Protein AF-0000000074482396 (afdb_homodimer)

Radius of gyration: 17.96 Å; Cα contacts (8 Å, |Δi|>4): 125; chains: 2; bounding box: 56×49×35 Å

Foldseek 3Di:
DPPPDQDFDPVLVVLVVLCVVVVHDLVRVCVVQVHDSVLNSCVRSVVDCSVVVVVVSCVVSVPDPPPPPPPPPPPPPD/DPPPPQDFDPVLVVLVVLCVVVVHDLVRVCVVQVHDSVLNSCVRSVVDPSVVVVVVSCVVSVPDPPPPPPPPPPPPDD

Secondary structure (DSSP, 8-state):
---------HHHHHHHHHHHHHT--HHHHHHHHT--HHHHHHHHHTS---HHHHHHHHHHTT----------------/---------HHHHHHHHHHHHHT--HHHHHHHHT--HHHHHHHHHTS---HHHHHHHHHHTT----------------

Solvent-accessible surface area (backbone atoms only — not comparable to full-atom values): 9550 Å² total; per-residue (Å²): 128,80,75,71,78,83,55,71,34,76,65,22,36,54,51,46,31,50,31,27,74,68,68,42,53,71,66,55,49,21,64,76,66,76,40,61,66,66,57,53,51,27,46,27,42,59,79,43,72,54,61,73,60,45,53,50,49,32,58,78,64,66,53,77,77,66,82,66,74,76,69,79,75,74,74,74,81,130,127,79,77,71,76,83,56,70,33,76,65,22,36,54,52,46,32,50,31,26,74,67,68,43,53,74,66,55,50,20,65,77,66,76,41,61,64,69,56,54,51,26,45,25,42,60,79,43,72,56,62,71,59,46,51,49,51,32,59,79,64,69,52,77,76,68,82,68,74,75,72,79,77,74,66,83,76,127

Structure (mmCIF, N/CA/C/O backbone):
data_AF-0000000074482396-model_v1
#
loop_
_entity.id
_entity.type
_entity.pdbx_description
1 polymer 'Rha family transcriptional regulator'
#
loop_
_atom_site.group_PDB
_atom_site.id
_atom_site.type_symbol
_atom_site.label_atom_id
_atom_site.label_alt_id
_atom_site.label_comp_id
_atom_site.label_asym_id
_atom_site.label_entity_id
_atom_site.label_seq_id
_atom_site.pdbx_PDB_ins_code
_atom_site.Cartn_x
_atom_site.Cartn_y
_atom_site.Cartn_z
_atom_site.occupancy
_atom_site.B_iso_or_equiv
_atom_site.auth_seq_id
_atom_site.auth_comp_id
_atom_site.auth_asym_id
_atom_site.auth_atom_id
_atom_site.pdbx_PDB_model_num
ATOM 1 N N . MET A 1 1 ? -19 -0.533 16.781 1 41.78 1 MET A N 1
ATOM 2 C CA . MET A 1 1 ? -17.75 0.144 16.438 1 41.78 1 MET A CA 1
ATOM 3 C C . MET A 1 1 ? -17.578 0.252 14.93 1 41.78 1 MET A C 1
ATOM 5 O O . MET A 1 1 ? -17.453 -0.761 14.242 1 41.78 1 MET A O 1
ATOM 9 N N . SER A 1 2 ? -18.359 1.236 14.367 1 53.16 2 SER A N 1
ATOM 10 C CA . SER A 1 2 ? -18.359 1.377 12.914 1 53.16 2 SER A CA 1
ATOM 11 C C . SER A 1 2 ? -16.953 1.55 12.375 1 53.16 2 SER A C 1
ATOM 13 O O . SER A 1 2 ? -16.156 2.338 12.906 1 53.16 2 SER A O 1
ATOM 15 N N . VAL A 1 3 ? -16.406 0.422 12.086 1 56.75 3 VAL A N 1
ATOM 16 C CA . VAL A 1 3 ? -15.039 0.532 11.602 1 56.75 3 VAL A CA 1
ATOM 17 C C . VAL A 1 3 ? -14.938 1.66 10.578 1 56.75 3 VAL A C 1
ATOM 19 O O . VAL A 1 3 ? -15.664 1.665 9.578 1 56.75 3 VAL A O 1
ATOM 22 N N . ARG A 1 4 ? -14.641 2.809 11 1 67.06 4 ARG A N 1
ATOM 23 C CA . ARG A 1 4 ? -14.422 3.951 10.125 1 67.06 4 ARG A CA 1
ATOM 24 C C . ARG A 1 4 ? -13.477 3.592 8.984 1 67.06 4 ARG A C 1
ATOM 26 O O . ARG A 1 4 ? -12.508 2.863 9.18 1 67.06 4 ARG A O 1
ATOM 33 N N . LYS A 1 5 ? -14.016 3.711 7.824 1 77.12 5 LYS A N 1
ATOM 34 C CA . LYS A 1 5 ? -13.211 3.486 6.629 1 77.12 5 LYS A CA 1
ATOM 35 C C . LYS A 1 5 ? -11.992 4.406 6.602 1 77.12 5 LYS A C 1
ATOM 37 O O . LYS A 1 5 ? -12.117 5.613 6.832 1 77.12 5 LYS A O 1
ATOM 42 N N . GLN A 1 6 ? -10.898 3.777 6.656 1 80.31 6 GLN A N 1
ATOM 43 C CA . GLN A 1 6 ? -9.688 4.594 6.582 1 80.31 6 GLN A CA 1
ATOM 44 C C . GLN A 1 6 ? -9.547 5.238 5.207 1 80.31 6 GLN A C 1
ATOM 46 O O . GLN A 1 6 ? -9.383 4.543 4.203 1 80.31 6 GLN A O 1
ATOM 51 N N . ARG A 1 7 ? -9.828 6.48 5.152 1 91.38 7 ARG A N 1
ATOM 52 C CA . ARG A 1 7 ? -9.672 7.254 3.924 1 91.38 7 ARG A CA 1
ATOM 53 C C . ARG A 1 7 ? -8.195 7.504 3.623 1 91.38 7 ARG A C 1
ATOM 55 O O . ARG A 1 7 ? -7.379 7.613 4.539 1 91.38 7 ARG A O 1
ATOM 62 N N . VAL A 1 8 ? -7.859 7.488 2.414 1 97.25 8 VAL A N 1
ATOM 63 C CA . VAL A 1 8 ? -6.527 7.898 1.982 1 97.25 8 VAL A CA 1
ATOM 64 C C . VAL A 1 8 ? -6.613 9.234 1.245 1 97.25 8 VAL A C 1
ATOM 66 O O . VAL A 1 8 ? -7.402 9.383 0.31 1 97.25 8 VAL A O 1
ATOM 69 N N . THR A 1 9 ? -5.832 10.266 1.702 1 96.81 9 THR A N 1
ATOM 70 C CA . THR A 1 9 ? -5.836 11.594 1.095 1 96.81 9 THR A CA 1
ATOM 71 C C . THR A 1 9 ? -5.039 11.586 -0.207 1 96.81 9 THR A C 1
ATOM 73 O O . THR A 1 9 ? -4.289 10.648 -0.482 1 96.81 9 THR A O 1
ATOM 76 N N . PRO A 1 10 ? -5.242 12.656 -0.992 1 96.56 10 PRO A N 1
ATOM 77 C CA . PRO A 1 10 ? -4.41 12.773 -2.189 1 96.56 10 PRO A CA 1
ATOM 78 C C . PRO A 1 10 ? -2.916 12.695 -1.879 1 96.56 10 PRO A C 1
ATOM 80 O O . PRO A 1 10 ? -2.166 12.031 -2.594 1 96.56 10 PRO A O 1
ATOM 83 N N . LEU A 1 11 ? -2.529 13.305 -0.852 1 96.62 11 LEU A N 1
ATOM 84 C CA . LEU A 1 11 ? -1.139 13.188 -0.426 1 96.62 11 LEU A CA 1
ATOM 85 C C . LEU A 1 11 ? -0.805 11.75 -0.046 1 96.62 11 LEU A C 1
ATOM 87 O O . LEU A 1 11 ? 0.274 11.25 -0.375 1 96.62 11 LEU A O 1
ATOM 91 N N . GLY A 1 12 ? -1.687 11.156 0.682 1 98 12 GLY A N 1
ATOM 92 C CA . GLY A 1 12 ? -1.496 9.766 1.066 1 98 12 GLY A CA 1
ATOM 93 C C . GLY A 1 12 ? -1.208 8.852 -0.111 1 98 12 GLY A C 1
ATOM 94 O O . GLY A 1 12 ? -0.348 7.973 -0.027 1 98 12 GLY A O 1
ATOM 95 N N . TRP A 1 13 ? -1.917 9.039 -1.216 1 98.06 13 TRP A N 1
ATOM 96 C CA . TRP A 1 13 ? -1.714 8.195 -2.387 1 98.06 13 TRP A CA 1
ATOM 97 C C . TRP A 1 13 ? -0.377 8.5 -3.055 1 98.06 13 TRP A C 1
ATOM 99 O O . TRP A 1 13 ? 0.271 7.602 -3.6 1 98.06 13 TRP A O 1
ATOM 109 N N . LYS A 1 14 ? 0.057 9.734 -3.012 1 97.88 14 LYS A N 1
ATOM 110 C CA . LYS A 1 14 ? 1.396 10.055 -3.504 1 97.88 14 LYS A CA 1
ATOM 111 C C . LYS A 1 14 ? 2.463 9.312 -2.705 1 97.88 14 LYS A C 1
ATOM 113 O O . LYS A 1 14 ? 3.424 8.789 -3.275 1 97.88 14 LYS A O 1
ATOM 118 N N . ILE A 1 15 ? 2.23 9.258 -1.421 1 98.44 15 ILE A N 1
ATOM 119 C CA . ILE A 1 15 ? 3.156 8.547 -0.542 1 98.44 15 ILE A CA 1
ATOM 120 C C . ILE A 1 15 ? 3.158 7.062 -0.883 1 98.44 15 ILE A C 1
ATOM 122 O O . ILE A 1 15 ? 4.219 6.461 -1.059 1 98.44 15 ILE A O 1
ATOM 126 N N . LYS A 1 16 ? 1.957 6.488 -1.026 1 98.38 16 LYS A N 1
ATOM 127 C CA . LYS A 1 16 ? 1.846 5.062 -1.329 1 98.38 16 LYS A CA 1
ATOM 128 C C . LYS A 1 16 ? 2.486 4.738 -2.676 1 98.38 16 LYS A C 1
ATOM 130 O O . LYS A 1 16 ? 3.125 3.693 -2.828 1 98.38 16 LYS A O 1
ATOM 135 N N . ARG A 1 17 ? 2.4 5.594 -3.596 1 97.75 17 ARG A N 1
ATOM 136 C CA . ARG A 1 17 ? 3.004 5.387 -4.91 1 97.75 17 ARG A CA 1
ATOM 137 C C . ARG A 1 17 ? 4.527 5.391 -4.82 1 97.75 17 ARG A C 1
ATOM 139 O O . ARG A 1 17 ? 5.188 4.508 -5.371 1 97.75 17 ARG A O 1
ATOM 146 N N . ARG A 1 18 ? 5.023 6.324 -4.145 1 98.25 18 ARG A N 1
ATOM 147 C CA . ARG A 1 18 ? 6.473 6.438 -4.016 1 98.25 18 ARG A CA 1
ATOM 148 C C . ARG A 1 18 ? 7.047 5.246 -3.254 1 98.25 18 ARG A C 1
ATOM 150 O O . ARG A 1 18 ? 8.094 4.715 -3.627 1 98.25 18 ARG A O 1
ATOM 157 N N . LEU A 1 19 ? 6.355 4.848 -2.23 1 98.44 19 LEU A N 1
ATOM 158 C CA . LEU A 1 19 ? 6.812 3.686 -1.479 1 98.44 19 LEU A CA 1
ATOM 159 C C . LEU A 1 19 ? 6.848 2.445 -2.365 1 98.44 19 LEU A C 1
ATOM 161 O O . LEU A 1 19 ? 7.785 1.649 -2.291 1 98.44 19 LEU A O 1
ATOM 165 N N . ALA A 1 20 ? 5.793 2.314 -3.176 1 97.88 20 ALA A N 1
ATOM 166 C CA . ALA A 1 20 ? 5.75 1.169 -4.082 1 97.88 20 ALA A CA 1
ATOM 167 C C . ALA A 1 20 ? 6.887 1.23 -5.098 1 97.88 20 ALA A C 1
ATOM 169 O O . ALA A 1 20 ? 7.477 0.204 -5.441 1 97.88 20 ALA A O 1
ATOM 170 N N . GLU A 1 21 ? 7.262 2.387 -5.543 1 97.5 21 GLU A N 1
ATOM 171 C CA . GLU A 1 21 ? 8.367 2.572 -6.48 1 97.5 21 GLU A CA 1
ATOM 172 C C . GLU A 1 21 ? 9.703 2.193 -5.844 1 97.5 21 GLU A C 1
ATOM 174 O O . GLU A 1 21 ? 10.586 1.66 -6.516 1 97.5 21 GLU A O 1
ATOM 179 N N . LEU A 1 22 ? 9.758 2.445 -4.609 1 97.81 22 LEU A N 1
ATOM 180 C CA . LEU A 1 22 ? 10.984 2.156 -3.883 1 97.81 22 LEU A CA 1
ATOM 181 C C . LEU A 1 22 ? 10.969 0.738 -3.324 1 97.81 22 LEU A C 1
ATOM 183 O O . LEU A 1 22 ? 11.953 0.283 -2.742 1 97.81 22 LEU A O 1
ATOM 187 N N . GLU A 1 23 ? 9.844 0.043 -3.451 1 97.56 23 GLU A N 1
ATOM 188 C CA . GLU A 1 23 ? 9.625 -1.312 -2.955 1 97.56 23 GLU A CA 1
ATOM 189 C C . GLU A 1 23 ? 9.836 -1.389 -1.445 1 97.56 23 GLU A C 1
ATOM 191 O O . GLU A 1 23 ? 10.531 -2.279 -0.957 1 97.56 23 GLU A O 1
ATOM 196 N N . LEU A 1 24 ? 9.266 -0.417 -0.756 1 97.69 24 LEU A N 1
ATOM 197 C CA . LEU A 1 24 ? 9.305 -0.349 0.701 1 97.69 24 LEU A CA 1
ATOM 198 C C . LEU A 1 24 ? 7.902 -0.481 1.288 1 97.69 24 LEU A C 1
ATOM 200 O O . LEU A 1 24 ? 6.949 0.1 0.766 1 97.69 24 LEU A O 1
ATOM 204 N N . THR A 1 25 ? 7.754 -1.301 2.338 1 97 25 THR A N 1
ATOM 205 C CA . THR A 1 25 ? 6.539 -1.276 3.145 1 97 25 THR A CA 1
ATOM 206 C C . THR A 1 25 ? 6.539 -0.074 4.086 1 97 25 THR A C 1
ATOM 208 O O . THR A 1 25 ? 7.574 0.556 4.297 1 97 25 THR A O 1
ATOM 211 N N . HIS A 1 26 ? 5.352 0.286 4.613 1 97.94 26 HIS A N 1
ATOM 212 C CA . HIS A 1 26 ? 5.289 1.327 5.633 1 97.94 26 HIS A CA 1
ATOM 213 C C . HIS A 1 26 ? 6.281 1.058 6.758 1 97.94 26 HIS A C 1
ATOM 215 O O . HIS A 1 26 ? 7.02 1.956 7.172 1 97.94 26 HIS A O 1
ATOM 221 N N . LYS A 1 27 ? 6.344 -0.147 7.172 1 97.19 27 LYS A N 1
ATOM 222 C CA . LYS A 1 27 ? 7.207 -0.54 8.281 1 97.19 27 LYS A CA 1
ATOM 223 C C . LYS A 1 27 ? 8.68 -0.311 7.945 1 97.19 27 LYS A C 1
ATOM 225 O O . LYS A 1 27 ? 9.422 0.257 8.742 1 97.19 27 LYS A O 1
ATOM 230 N N . GLU A 1 28 ? 9.086 -0.75 6.812 1 97.12 28 GLU A N 1
ATOM 231 C CA . GLU A 1 28 ? 10.477 -0.604 6.395 1 97.12 28 GLU A CA 1
ATOM 232 C C . GLU A 1 28 ? 10.859 0.866 6.246 1 97.12 28 GLU A C 1
ATOM 234 O O . GLU A 1 28 ? 11.922 1.286 6.707 1 97.12 28 GLU A O 1
ATOM 239 N N . PHE A 1 29 ? 10 1.573 5.609 1 98.44 29 PHE A N 1
ATOM 240 C CA . PHE A 1 29 ? 10.258 2.998 5.434 1 98.44 29 PHE A CA 1
ATOM 241 C C . PHE A 1 29 ? 10.406 3.693 6.781 1 98.44 29 PHE A C 1
ATOM 243 O O . PHE A 1 29 ? 11.352 4.457 6.992 1 98.44 29 PHE A O 1
ATOM 250 N N . CYS A 1 30 ? 9.5 3.445 7.668 1 98.75 30 CYS A N 1
ATOM 251 C CA . CYS A 1 30 ? 9.508 4.059 8.992 1 98.75 30 CYS A CA 1
ATOM 252 C C . CYS A 1 30 ? 10.766 3.684 9.758 1 98.75 30 CYS A C 1
ATOM 254 O O . CYS A 1 30 ? 11.383 4.535 10.406 1 98.75 30 CYS A O 1
ATOM 256 N N . ALA A 1 31 ? 11.172 2.439 9.703 1 98 31 ALA A N 1
ATOM 257 C CA . ALA A 1 31 ? 12.367 1.968 10.39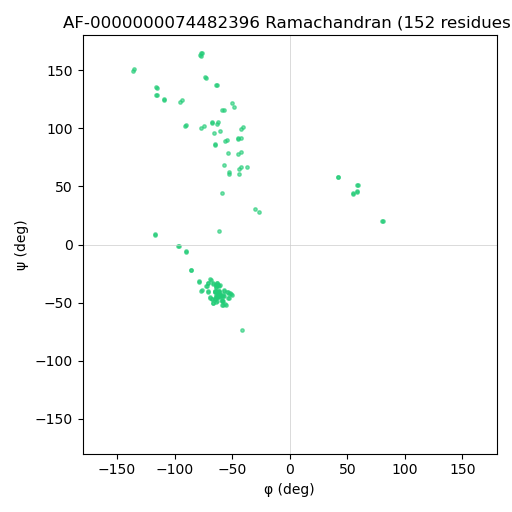1 1 98 31 ALA A CA 1
ATOM 258 C C . ALA A 1 31 ? 13.617 2.652 9.844 1 98 31 ALA A C 1
ATOM 260 O O . ALA A 1 31 ? 14.484 3.08 10.609 1 98 31 ALA A O 1
ATOM 261 N N . GLN A 1 32 ? 13.688 2.811 8.641 1 98.12 32 GLN A N 1
ATOM 262 C CA . GLN A 1 32 ? 14.859 3.379 7.977 1 98.12 32 GLN A CA 1
ATOM 263 C C . GLN A 1 32 ? 15.023 4.855 8.328 1 98.12 32 GLN A C 1
ATOM 265 O O . GLN A 1 32 ? 16.156 5.348 8.43 1 98.12 32 GLN A O 1
ATOM 270 N N . HIS A 1 33 ? 13.891 5.508 8.57 1 98.44 33 HIS A N 1
ATOM 271 C CA . HIS A 1 33 ? 13.961 6.957 8.727 1 98.44 33 HIS A CA 1
ATOM 272 C C . HIS A 1 33 ? 13.539 7.387 10.125 1 98.44 33 HIS A C 1
ATOM 274 O O . HIS A 1 33 ? 13.32 8.578 10.375 1 98.44 33 HIS A O 1
ATOM 280 N N . GLU A 1 34 ? 13.344 6.465 11.031 1 97.94 34 GLU A N 1
ATOM 281 C CA . GLU A 1 34 ? 13.023 6.738 12.43 1 97.94 34 GLU A CA 1
ATOM 282 C C . GLU A 1 34 ? 11.727 7.535 12.555 1 97.94 34 GLU A C 1
ATOM 284 O O . GLU A 1 34 ? 11.68 8.562 13.227 1 97.94 34 GLU A O 1
ATOM 289 N N . ILE A 1 35 ? 10.703 7.004 11.875 1 98.62 35 ILE A N 1
ATOM 290 C CA . ILE A 1 35 ? 9.359 7.562 11.922 1 98.62 35 ILE A CA 1
ATOM 291 C C . ILE A 1 35 ? 8.406 6.559 12.562 1 98.62 35 ILE A C 1
ATOM 293 O O . ILE A 1 35 ? 8.367 5.391 12.172 1 98.62 35 ILE A O 1
ATOM 297 N N . PRO A 1 36 ? 7.668 7.055 13.562 1 98.69 36 PRO A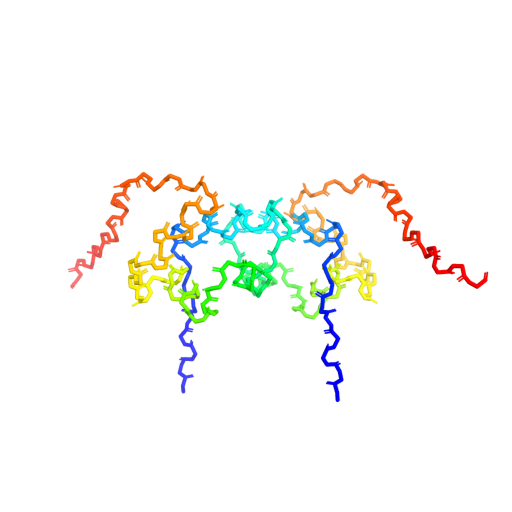 N 1
ATOM 298 C CA . PRO A 1 36 ? 6.656 6.141 14.102 1 98.69 36 PRO A CA 1
ATOM 299 C C . PRO A 1 36 ? 5.586 5.781 13.078 1 98.69 36 PRO A C 1
ATOM 301 O O . PRO A 1 36 ? 5.117 6.648 12.336 1 98.69 36 PRO A O 1
ATOM 304 N N . LEU A 1 37 ? 5.23 4.469 13.062 1 98.38 37 LEU A N 1
ATOM 305 C CA . LEU A 1 37 ? 4.25 3.979 12.102 1 98.38 37 LEU A CA 1
ATOM 306 C C . LEU A 1 37 ? 2.936 4.742 12.227 1 98.38 37 LEU A C 1
ATOM 308 O O . LEU A 1 37 ? 2.273 5.02 11.219 1 98.38 37 LEU A O 1
ATOM 312 N N . SER A 1 38 ? 2.518 5.062 13.414 1 98.19 38 SER A N 1
ATOM 313 C CA . SER A 1 38 ? 1.279 5.797 13.641 1 98.19 38 SER A CA 1
ATOM 314 C C . SER A 1 38 ? 1.321 7.172 12.984 1 98.19 38 SER A C 1
ATOM 316 O O . SER A 1 38 ? 0.313 7.645 12.461 1 98.19 38 SER A O 1
ATOM 318 N N . ARG A 1 39 ? 2.443 7.809 12.961 1 98.38 39 ARG A N 1
ATOM 319 C CA . ARG A 1 39 ? 2.572 9.133 12.359 1 98.38 39 ARG A CA 1
ATOM 320 C C . ARG A 1 39 ? 2.422 9.062 10.844 1 98.38 39 ARG A C 1
ATOM 322 O O . ARG A 1 39 ? 1.742 9.891 10.242 1 98.38 39 ARG A O 1
ATOM 329 N N . LEU A 1 40 ? 3.09 8.094 10.312 1 98.56 40 LEU A N 1
ATOM 330 C CA . LEU A 1 40 ? 2.92 7.906 8.875 1 98.56 40 LEU A CA 1
ATOM 331 C C . LEU A 1 40 ? 1.459 7.641 8.523 1 98.56 40 LEU A C 1
ATOM 333 O O . LEU A 1 40 ? 0.913 8.258 7.609 1 98.56 40 LEU A O 1
ATOM 337 N N . SER A 1 41 ? 0.812 6.762 9.211 1 98 41 SER A N 1
ATOM 338 C CA . SER A 1 41 ? -0.589 6.426 8.984 1 98 41 SER A CA 1
ATOM 339 C C . SER A 1 41 ? -1.48 7.656 9.102 1 98 41 SER A C 1
ATOM 341 O O . SER A 1 41 ? -2.385 7.859 8.289 1 98 41 SER A O 1
ATOM 343 N N . GLU A 1 42 ? -1.216 8.453 10.133 1 97.94 42 GLU A N 1
ATOM 344 C CA . GLU A 1 42 ? -1.99 9.672 10.359 1 97.94 42 GLU A CA 1
ATOM 345 C C . GLU A 1 42 ? -1.805 10.664 9.219 1 97.94 42 GLU A C 1
ATOM 347 O O . GLU A 1 42 ? -2.744 11.367 8.836 1 97.94 42 GLU A O 1
ATOM 352 N N . ILE A 1 43 ? -0.671 10.742 8.68 1 97.75 43 ILE A N 1
ATOM 353 C CA . ILE A 1 43 ? -0.378 11.641 7.562 1 97.75 43 ILE A CA 1
ATOM 354 C C . ILE A 1 43 ? -1.062 11.133 6.297 1 97.75 43 ILE A C 1
ATOM 356 O O . ILE A 1 43 ? -1.649 11.914 5.543 1 97.75 43 ILE A O 1
ATOM 360 N N . ILE A 1 44 ? -1.046 9.844 6.105 1 98 44 ILE A N 1
ATOM 361 C CA . ILE A 1 44 ? -1.664 9.219 4.941 1 98 44 ILE A CA 1
ATOM 362 C C . ILE A 1 44 ? -3.176 9.43 4.984 1 98 44 ILE A C 1
ATOM 364 O O . ILE A 1 44 ? -3.787 9.789 3.975 1 98 44 ILE A O 1
ATOM 368 N N . SER A 1 45 ? -3.719 9.328 6.133 1 97.12 45 SER A N 1
ATOM 369 C CA . SER A 1 45 ? -5.164 9.445 6.285 1 97.12 45 SER A CA 1
ATOM 370 C C . SER A 1 45 ? -5.59 10.906 6.434 1 97.12 45 SER A C 1
ATOM 372 O O . SER A 1 45 ? -6.766 11.234 6.266 1 97.12 45 SER A O 1
ATOM 374 N N . GLY A 1 46 ? -4.703 11.719 6.828 1 96.44 46 GLY A N 1
ATOM 375 C CA . GLY A 1 46 ? -4.992 13.125 7.035 1 96.44 46 GLY A CA 1
ATOM 376 C C . GLY A 1 46 ? -5.676 13.406 8.359 1 96.44 46 GLY A C 1
ATOM 377 O O . GLY A 1 46 ? -6.32 14.445 8.523 1 96.44 46 GLY A O 1
ATOM 378 N N . THR A 1 47 ? -5.547 12.5 9.281 1 96.31 47 THR A N 1
ATOM 379 C CA . THR A 1 47 ? -6.227 12.664 10.562 1 96.31 47 THR A CA 1
ATOM 380 C C . THR A 1 47 ? -5.465 13.641 11.461 1 96.31 47 THR A C 1
ATOM 382 O O . THR A 1 47 ? -6.066 14.32 12.297 1 96.31 47 THR A O 1
ATOM 385 N N . ARG A 1 48 ? -4.137 13.68 11.328 1 95.69 48 ARG A N 1
ATOM 386 C CA . ARG A 1 48 ? -3.287 14.633 12.039 1 95.69 48 ARG A CA 1
ATOM 387 C C . ARG A 1 48 ? -2.24 15.234 11.109 1 95.69 48 ARG A C 1
ATOM 389 O O . ARG A 1 48 ? -1.778 14.57 10.172 1 95.69 48 ARG A O 1
ATOM 396 N N . LYS A 1 49 ? -1.846 16.391 11.383 1 92.06 49 LYS A N 1
ATOM 397 C CA . LYS A 1 49 ? -0.939 17.109 10.492 1 92.06 49 LYS A CA 1
ATOM 398 C C . LYS A 1 49 ? 0.493 16.609 10.641 1 92.06 49 LYS A C 1
ATOM 400 O O . LYS A 1 49 ? 1.241 16.547 9.664 1 92.06 49 LYS A O 1
ATOM 405 N N . ASN A 1 50 ? 0.968 16.312 11.836 1 95.94 50 ASN A N 1
ATOM 406 C CA . ASN A 1 50 ? 2.312 15.828 12.125 1 95.94 50 ASN A CA 1
ATOM 407 C C . ASN A 1 50 ? 3.367 16.578 11.312 1 95.94 50 ASN A C 1
ATOM 409 O O . ASN A 1 50 ? 4.188 15.961 10.633 1 95.94 50 ASN A O 1
ATOM 413 N N . ARG A 1 51 ? 3.367 17.844 11.508 1 96.5 51 ARG A N 1
ATOM 414 C CA . ARG A 1 51 ? 4.137 18.719 10.625 1 96.5 51 ARG A CA 1
ATOM 415 C C . ARG A 1 51 ? 5.586 18.266 10.531 1 96.5 51 ARG A C 1
ATOM 417 O O . ARG A 1 51 ? 6.164 18.234 9.445 1 96.5 51 ARG A O 1
ATOM 424 N N . LYS A 1 52 ? 6.172 17.969 11.695 1 97.19 52 LYS A N 1
ATOM 425 C CA . LYS A 1 52 ? 7.57 17.547 11.703 1 97.19 52 LYS A CA 1
ATOM 426 C C . LYS A 1 52 ? 7.766 16.297 10.836 1 97.19 52 LYS A C 1
ATOM 428 O O . LYS A 1 52 ? 8.594 16.297 9.922 1 97.19 52 LYS A O 1
ATOM 433 N N . TYR A 1 53 ? 6.988 15.297 11.078 1 98.31 53 TYR A N 1
ATOM 434 C CA . TYR A 1 53 ? 7.141 14.039 10.344 1 98.31 53 TYR A CA 1
ATOM 435 C C . TYR A 1 53 ? 6.664 14.188 8.906 1 98.31 53 TYR A C 1
ATOM 437 O O . TYR A 1 53 ? 7.211 13.555 8 1 98.31 53 TYR A O 1
ATOM 445 N N . ARG A 1 54 ? 5.66 14.945 8.734 1 98 54 ARG A N 1
ATOM 446 C CA . ARG A 1 54 ? 5.199 15.219 7.375 1 98 54 ARG A CA 1
ATOM 447 C C . ARG A 1 54 ? 6.324 15.789 6.52 1 98 54 ARG A C 1
ATOM 449 O O . ARG A 1 54 ? 6.562 15.32 5.406 1 98 54 ARG A O 1
ATOM 456 N N . ASP A 1 55 ? 6.941 16.828 7.035 1 97.31 55 ASP A N 1
ATOM 457 C CA . ASP A 1 55 ? 8.039 17.453 6.297 1 97.31 55 ASP A CA 1
ATOM 458 C C . ASP A 1 55 ? 9.148 16.438 6.004 1 97.31 55 ASP A C 1
ATOM 460 O O . ASP A 1 55 ? 9.703 16.422 4.902 1 97.31 55 ASP A O 1
ATOM 464 N N . LYS A 1 56 ? 9.469 15.688 6.961 1 98.25 56 LYS A N 1
ATOM 465 C CA . LYS A 1 56 ? 10.5 14.664 6.809 1 98.25 56 LYS A CA 1
ATOM 466 C C . LYS A 1 56 ? 10.109 13.648 5.734 1 98.25 56 LYS A C 1
ATOM 468 O O . LYS A 1 56 ? 10.922 13.32 4.863 1 98.25 56 LYS A O 1
ATOM 473 N N . ILE A 1 57 ? 8.883 13.203 5.746 1 98.44 57 ILE A N 1
ATOM 474 C CA . ILE A 1 57 ? 8.383 12.211 4.801 1 98.44 57 ILE A CA 1
ATOM 475 C C . ILE A 1 57 ? 8.43 12.773 3.385 1 98.44 57 ILE A C 1
ATOM 477 O O . ILE A 1 57 ? 8.898 12.109 2.459 1 98.44 57 ILE A O 1
ATOM 481 N N . LEU A 1 58 ? 7.984 14 3.23 1 97.81 58 LEU A N 1
ATOM 482 C CA . LEU A 1 58 ? 7.984 14.641 1.92 1 97.81 58 LEU A CA 1
ATOM 483 C C . LEU A 1 58 ? 9.406 14.766 1.379 1 97.81 58 LEU A C 1
ATOM 485 O O . LEU A 1 58 ? 9.641 14.555 0.188 1 97.81 58 LEU A O 1
ATOM 489 N N . ARG A 1 59 ? 10.312 15.109 2.285 1 97.56 59 ARG A N 1
ATOM 490 C CA . ARG A 1 59 ? 11.711 15.266 1.896 1 97.56 59 ARG A CA 1
ATOM 491 C C . ARG A 1 59 ? 12.32 13.922 1.486 1 97.56 59 ARG A C 1
ATOM 493 O O . ARG A 1 59 ? 12.938 13.812 0.425 1 97.56 59 ARG A O 1
ATOM 500 N N . GLU A 1 60 ? 12.164 12.898 2.303 1 98.12 60 GLU A N 1
ATOM 501 C CA . GLU A 1 60 ? 12.766 11.594 2.059 1 98.12 60 GLU A CA 1
ATOM 502 C C . GLU A 1 60 ? 12.219 10.961 0.785 1 98.12 60 GLU A C 1
ATOM 504 O O . GLU A 1 60 ? 12.938 10.25 0.077 1 98.12 60 GLU A O 1
ATOM 509 N N . LEU A 1 61 ? 10.938 11.25 0.504 1 98.12 61 LEU A N 1
ATOM 510 C CA . LEU A 1 61 ? 10.297 10.648 -0.656 1 98.12 61 LEU A CA 1
ATOM 511 C C . LEU A 1 61 ? 10.336 11.586 -1.855 1 98.12 61 LEU A C 1
ATOM 513 O O . LEU A 1 61 ? 9.867 11.234 -2.939 1 98.12 61 LEU A O 1
ATOM 517 N N . GLU A 1 62 ? 10.875 12.719 -1.652 1 97.19 62 GLU A N 1
ATOM 518 C CA . GLU A 1 62 ? 11.023 13.703 -2.715 1 97.19 62 GLU A CA 1
ATOM 519 C C . GLU A 1 62 ? 9.68 14.016 -3.371 1 97.19 62 GLU A C 1
ATOM 521 O O . GLU A 1 62 ? 9.5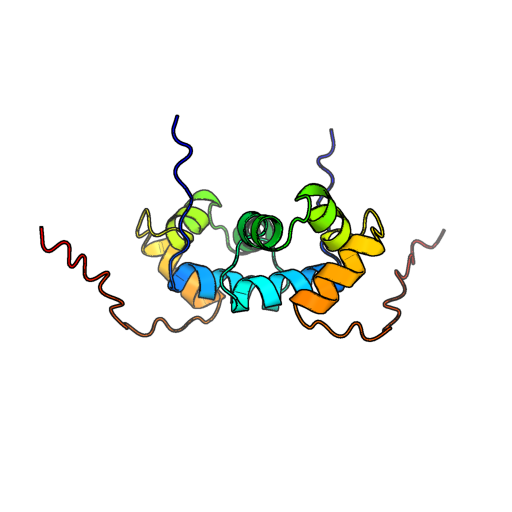62 14 -4.598 1 97.19 62 GLU A O 1
ATOM 526 N N . ILE A 1 63 ? 8.672 14.18 -2.541 1 96.56 63 ILE A N 1
ATOM 527 C CA . ILE A 1 63 ? 7.336 14.555 -2.998 1 96.56 63 ILE A CA 1
ATOM 528 C C . ILE A 1 63 ? 7.172 16.078 -2.924 1 96.56 63 ILE A C 1
ATOM 530 O O . ILE A 1 63 ? 7.43 16.672 -1.883 1 96.56 63 ILE A O 1
ATOM 534 N N . GLU A 1 64 ? 6.828 16.703 -4.004 1 88.19 64 GLU A N 1
ATOM 535 C CA . 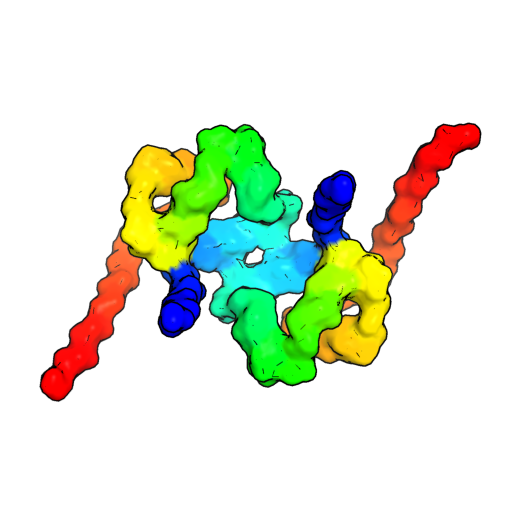GLU A 1 64 ? 6.566 18.141 -4.02 1 88.19 64 GLU A CA 1
ATOM 536 C C . GLU A 1 64 ? 5.094 18.438 -3.766 1 88.19 64 GLU A C 1
ATOM 538 O O . GLU A 1 64 ? 4.219 17.828 -4.383 1 88.19 64 GLU A O 1
ATOM 543 N N . GLU A 1 65 ? 4.816 18.797 -2.66 1 75.81 65 GLU A N 1
ATOM 544 C CA . GLU A 1 65 ? 3.43 19.156 -2.367 1 75.81 65 GLU A CA 1
ATOM 545 C C . GLU A 1 65 ? 2.992 20.391 -3.158 1 75.81 65 GLU A C 1
ATOM 547 O O . GLU A 1 65 ? 3.654 21.422 -3.117 1 75.81 65 GLU A O 1
ATOM 552 N N . GLU A 1 66 ? 2.568 20.125 -4.254 1 62 66 GLU A N 1
ATOM 553 C CA . GLU A 1 66 ? 1.971 21.328 -4.832 1 62 66 GLU A CA 1
ATOM 554 C C . GLU A 1 66 ? 0.773 21.797 -4.008 1 62 66 GLU A C 1
ATOM 556 O O . GLU A 1 66 ? -0.002 20.984 -3.508 1 62 66 GLU A O 1
ATOM 561 N N . ASP A 1 67 ? 0.932 22.828 -3.232 1 52.28 67 ASP A N 1
ATOM 562 C CA . ASP A 1 67 ? -0.122 23.531 -2.502 1 52.28 67 ASP A CA 1
ATOM 563 C C . ASP A 1 67 ? -1.468 23.375 -3.209 1 52.28 67 ASP A C 1
ATOM 565 O O . ASP A 1 67 ? -2.385 24.172 -2.98 1 52.28 67 ASP A O 1
ATOM 569 N N . GLN A 1 68 ? -1.687 22.344 -3.924 1 55.22 68 GLN A N 1
ATOM 570 C CA . GLN A 1 68 ? -3.01 22.516 -4.512 1 55.22 68 GLN A CA 1
ATOM 571 C C . GLN A 1 68 ? -4.109 22.219 -3.494 1 55.22 68 GLN A C 1
ATOM 573 O O . GLN A 1 68 ? -4.102 21.172 -2.855 1 55.22 68 GLN A O 1
ATOM 578 N N . PRO A 1 69 ? -4.668 23.297 -2.926 1 47.38 69 PRO A N 1
ATOM 579 C CA . PRO A 1 69 ? -5.793 23.156 -2 1 47.38 69 PRO A CA 1
ATOM 580 C C . PRO A 1 69 ? -6.844 22.172 -2.492 1 47.38 69 PRO A C 1
ATOM 582 O O . PRO A 1 69 ? -7.402 22.344 -3.578 1 47.38 69 PRO A O 1
ATOM 585 N N . HIS A 1 70 ? -6.594 20.984 -2.625 1 47.12 70 HIS A N 1
ATOM 586 C CA . HIS A 1 70 ? -7.836 20.281 -2.93 1 47.12 70 HIS A CA 1
ATOM 587 C C . HIS A 1 70 ? -8.883 20.516 -1.851 1 47.12 70 HIS A C 1
ATOM 589 O O . HIS A 1 70 ? -8.695 20.125 -0.697 1 47.12 70 HIS A O 1
ATOM 595 N N . ALA A 1 71 ? -9.461 21.797 -1.693 1 43.53 71 ALA A N 1
ATOM 596 C CA . ALA A 1 71 ? -10.617 22.078 -0.841 1 43.53 71 ALA A CA 1
ATOM 597 C C . ALA A 1 71 ? -11.68 21 -0.983 1 43.53 71 ALA A C 1
ATOM 599 O O . ALA A 1 71 ? -12.07 20.641 -2.098 1 43.53 71 ALA A O 1
ATOM 600 N N . GLY A 1 72 ? -11.836 20.031 -0.147 1 42.34 72 GLY A N 1
ATOM 601 C CA . GLY A 1 72 ? -13.086 19.297 0.005 1 42.34 72 GLY A CA 1
ATOM 602 C C . GLY A 1 72 ? -14.305 20.203 -0.012 1 42.34 72 GLY A C 1
ATOM 603 O O . GLY A 1 72 ? -14.539 20.953 0.936 1 42.34 72 GLY A O 1
ATOM 604 N N . GLN A 1 73 ? -14.672 20.875 -1.077 1 39.53 73 GLN A N 1
ATOM 605 C CA . GLN A 1 73 ? -15.961 21.562 -1.164 1 39.53 73 GLN A CA 1
ATOM 606 C C . GLN A 1 73 ? -17.078 20.703 -0.601 1 39.53 73 GLN A C 1
ATOM 608 O O . GLN A 1 73 ? -17.391 19.641 -1.151 1 39.53 73 GLN A O 1
ATOM 613 N N . MET A 1 74 ? -17.219 20.672 0.776 1 39.56 74 MET A N 1
ATOM 614 C CA . MET A 1 74 ? -18.484 20.219 1.331 1 39.56 74 MET A CA 1
ATOM 615 C C . MET A 1 74 ? -19.641 21 0.705 1 39.56 74 MET A C 1
ATOM 617 O O . MET A 1 74 ? -19.812 22.188 0.953 1 39.56 74 MET A O 1
ATOM 621 N N . GLN A 1 75 ? -19.906 20.938 -0.582 1 38.88 75 GLN A N 1
ATOM 622 C CA . GLN A 1 75 ? -21.188 21.484 -0.976 1 38.88 75 GLN A CA 1
ATOM 623 C C . GLN A 1 75 ? -22.328 20.766 -0.27 1 38.88 75 GLN A C 1
ATOM 625 O O . GLN A 1 75 ? -22.734 19.672 -0.691 1 38.88 75 GLN A O 1
ATOM 630 N N . HIS A 1 76 ? -22.266 20.484 1.078 1 37.88 76 HIS A N 1
ATOM 631 C CA . HIS A 1 76 ? -23.641 20.172 1.48 1 37.88 76 HIS A CA 1
ATOM 632 C C . HIS A 1 76 ? -24.578 21.359 1.231 1 37.88 76 HIS A C 1
ATOM 634 O O . HIS A 1 76 ? -24.359 22.438 1.763 1 37.88 76 HIS A O 1
ATOM 640 N N . VAL A 1 77 ? -25.422 21.547 0.112 1 36.28 77 VAL A N 1
ATOM 641 C CA . VAL A 1 77 ? -26.688 22.25 -0.096 1 36.28 77 VAL A CA 1
ATOM 642 C C . VAL A 1 77 ? -27.609 22 1.092 1 36.28 77 VAL A C 1
ATOM 644 O O . VAL A 1 77 ? -28.156 22.953 1.67 1 36.28 77 VAL A O 1
ATOM 647 N N . GLY A 1 78 ? -28.281 20.781 1.363 1 27.14 78 GLY A N 1
ATOM 648 C CA . GLY A 1 78 ? -29.562 20.891 2.049 1 27.14 78 GLY A CA 1
ATOM 649 C C . GLY A 1 78 ? -29.422 21.312 3.498 1 27.14 78 GLY A C 1
ATOM 650 O O . GLY A 1 78 ? -28.359 21.172 4.098 1 27.14 78 GLY A O 1
ATOM 651 N N . MET B 1 1 ? 6.473 -17.344 18 1 39.72 1 MET B N 1
ATOM 652 C CA . MET B 1 1 ? 5.848 -17.172 16.688 1 39.72 1 MET B CA 1
ATOM 653 C C . MET B 1 1 ? 6.598 -16.141 15.859 1 39.72 1 MET B C 1
ATOM 655 O O . MET B 1 1 ? 6.621 -14.961 16.203 1 39.72 1 MET B O 1
ATOM 659 N N . SER B 1 2 ? 7.738 -16.578 15.328 1 51.5 2 SER B N 1
ATOM 660 C CA . SER B 1 2 ? 8.586 -15.648 14.586 1 51.5 2 SER B CA 1
ATOM 661 C C . SER B 1 2 ? 7.82 -14.984 13.445 1 51.5 2 SER B C 1
ATOM 663 O O . SER B 1 2 ? 7.129 -15.664 12.688 1 51.5 2 SER B O 1
ATOM 665 N N . VAL B 1 3 ? 7.246 -13.906 13.836 1 56.81 3 VAL B N 1
ATOM 666 C CA . VAL B 1 3 ? 6.477 -13.25 12.789 1 56.81 3 VAL B CA 1
ATOM 667 C C . VAL B 1 3 ? 7.289 -13.211 11.492 1 56.81 3 VAL B C 1
ATOM 669 O O . VAL B 1 3 ? 8.414 -12.695 11.477 1 56.81 3 VAL B O 1
ATOM 672 N N . ARG B 1 4 ? 7.133 -14.18 10.719 1 66.38 4 ARG B N 1
ATOM 673 C CA . ARG B 1 4 ? 7.777 -14.219 9.414 1 66.38 4 ARG B CA 1
ATOM 674 C C . ARG B 1 4 ? 7.539 -12.922 8.641 1 66.38 4 ARG B C 1
ATOM 676 O O . ARG B 1 4 ? 6.453 -12.344 8.711 1 66.38 4 ARG B O 1
ATOM 683 N N . LYS B 1 5 ? 8.594 -12.328 8.312 1 76.38 5 LYS B N 1
ATOM 684 C CA . LYS B 1 5 ? 8.523 -11.109 7.5 1 76.38 5 LYS B CA 1
ATOM 685 C C . LYS B 1 5 ? 7.82 -11.375 6.176 1 76.38 5 LYS B C 1
ATOM 687 O O . LYS B 1 5 ? 8.133 -12.352 5.48 1 76.38 5 LYS B O 1
ATOM 692 N N . GLN B 1 6 ? 6.738 -10.719 6.086 1 79.44 6 GLN B N 1
ATOM 693 C CA . GLN B 1 6 ? 6.043 -10.898 4.816 1 79.44 6 GLN B CA 1
ATOM 694 C C . GLN B 1 6 ? 6.836 -10.289 3.664 1 79.44 6 GLN B C 1
ATOM 696 O O . GLN B 1 6 ? 7.055 -9.078 3.625 1 79.44 6 GLN B O 1
ATOM 701 N N . ARG B 1 7 ? 7.422 -11.125 2.9 1 91.5 7 ARG B N 1
ATOM 702 C CA . ARG B 1 7 ? 8.164 -10.703 1.716 1 91.5 7 ARG B CA 1
ATOM 703 C C . ARG B 1 7 ? 7.211 -10.266 0.608 1 91.5 7 ARG B C 1
ATOM 705 O O . ARG B 1 7 ? 6.082 -10.75 0.521 1 91.5 7 ARG B O 1
ATOM 712 N N . VAL B 1 8 ? 7.578 -9.305 -0.128 1 97.19 8 VAL B N 1
ATOM 713 C CA . VAL B 1 8 ? 6.855 -8.914 -1.333 1 97.19 8 VAL B CA 1
ATOM 714 C C . VAL B 1 8 ? 7.676 -9.273 -2.568 1 97.19 8 VAL B C 1
ATOM 716 O O . VAL B 1 8 ? 8.852 -8.914 -2.67 1 97.19 8 VAL B O 1
ATOM 719 N N . THR B 1 9 ? 7.074 -10.055 -3.508 1 96.81 9 THR B N 1
ATOM 720 C CA . THR B 1 9 ? 7.754 -10.484 -4.723 1 96.81 9 THR B CA 1
ATOM 721 C C . THR B 1 9 ? 7.824 -9.344 -5.734 1 96.81 9 THR B C 1
ATOM 723 O O . THR B 1 9 ? 7.121 -8.344 -5.594 1 96.81 9 THR B O 1
ATOM 726 N N . PRO B 1 10 ? 8.695 -9.531 -6.742 1 96.5 10 PRO B N 1
ATOM 727 C CA . PRO B 1 10 ? 8.711 -8.531 -7.809 1 96.5 10 PRO B CA 1
ATOM 728 C C . PRO B 1 10 ? 7.332 -8.305 -8.422 1 96.5 10 PRO B C 1
ATOM 730 O O . PRO B 1 10 ? 6.941 -7.16 -8.672 1 96.5 10 PRO B O 1
ATOM 733 N N . LEU B 1 11 ? 6.629 -9.32 -8.609 1 96.62 11 LEU B N 1
ATOM 734 C CA . LEU B 1 11 ? 5.258 -9.18 -9.094 1 96.62 11 LEU B CA 1
ATOM 735 C C . LEU B 1 11 ? 4.398 -8.43 -8.078 1 96.62 11 LEU B C 1
ATOM 737 O O . LEU B 1 11 ? 3.582 -7.586 -8.453 1 96.62 11 LEU B O 1
ATOM 741 N N . GLY B 1 12 ? 4.559 -8.805 -6.855 1 97.94 12 GLY B N 1
ATOM 742 C CA . GLY B 1 12 ? 3.828 -8.133 -5.793 1 97.94 12 GLY B CA 1
ATOM 743 C C . GLY B 1 12 ? 3.994 -6.621 -5.824 1 97.94 12 GLY B C 1
ATOM 744 O O . GLY B 1 12 ? 3.027 -5.883 -5.629 1 97.94 12 GLY B O 1
ATOM 745 N N . TRP B 1 13 ? 5.203 -6.145 -6.059 1 98 13 TRP B N 1
ATOM 746 C CA . TRP B 1 13 ? 5.449 -4.707 -6.086 1 98 13 TRP B CA 1
ATOM 747 C C . TRP B 1 13 ? 4.824 -4.07 -7.32 1 98 13 TRP B C 1
ATOM 749 O O . TRP B 1 13 ? 4.363 -2.928 -7.273 1 98 13 TRP B O 1
ATOM 759 N N . LYS B 1 14 ? 4.777 -4.781 -8.43 1 97.81 14 LYS B N 1
ATOM 760 C CA . LYS B 1 14 ? 4.059 -4.277 -9.594 1 97.81 14 LYS B CA 1
ATOM 761 C C . LYS B 1 14 ? 2.578 -4.082 -9.289 1 97.81 14 LYS B C 1
ATOM 763 O O . LYS B 1 14 ? 1.979 -3.082 -9.688 1 97.81 14 LYS B O 1
ATOM 768 N N . ILE B 1 15 ? 2.059 -5.031 -8.547 1 98.44 15 ILE B N 1
ATOM 769 C CA . ILE B 1 15 ? 0.657 -4.957 -8.156 1 98.44 15 ILE B CA 1
ATOM 770 C C . ILE B 1 15 ? 0.441 -3.75 -7.242 1 98.44 15 ILE B C 1
ATOM 772 O O . ILE B 1 15 ? -0.474 -2.953 -7.465 1 98.44 15 ILE B O 1
ATOM 776 N N . LYS B 1 16 ? 1.321 -3.592 -6.258 1 98.38 16 LYS B N 1
ATOM 777 C CA . LYS B 1 16 ? 1.195 -2.482 -5.316 1 98.38 16 LYS B CA 1
ATOM 778 C C . LYS B 1 16 ? 1.325 -1.14 -6.031 1 98.38 16 LYS B C 1
ATOM 780 O O . LYS B 1 16 ? 0.618 -0.185 -5.703 1 98.38 16 LYS B O 1
ATOM 785 N N . ARG B 1 17 ? 2.109 -1.045 -7.004 1 97.75 17 ARG B N 1
ATOM 786 C CA . ARG B 1 17 ? 2.283 0.185 -7.77 1 97.75 17 ARG B CA 1
ATOM 787 C C . ARG B 1 17 ? 1.021 0.523 -8.555 1 97.75 17 ARG B C 1
ATOM 789 O O . ARG B 1 17 ? 0.553 1.663 -8.523 1 97.75 17 ARG B O 1
ATOM 796 N N . ARG B 1 18 ? 0.521 -0.436 -9.195 1 98.19 18 ARG B N 1
ATOM 797 C CA . ARG B 1 18 ? -0.676 -0.217 -10 1 98.19 18 ARG B CA 1
ATOM 798 C C . ARG B 1 18 ? -1.864 0.161 -9.125 1 98.19 18 ARG B C 1
ATOM 800 O O . ARG B 1 18 ? -2.645 1.05 -9.469 1 98.19 18 ARG B O 1
ATOM 807 N N . LEU B 1 19 ? -1.978 -0.491 -7.996 1 98.44 19 LEU B N 1
ATOM 808 C CA . LEU B 1 19 ? -3.057 -0.152 -7.074 1 98.44 19 LEU B CA 1
ATOM 809 C C . LEU B 1 19 ? -2.936 1.294 -6.605 1 98.44 19 LEU B C 1
ATOM 811 O O . LEU B 1 19 ? -3.938 2.006 -6.508 1 98.44 19 LEU B O 1
ATOM 815 N N . ALA B 1 20 ? -1.687 1.674 -6.293 1 97.88 20 ALA B N 1
ATOM 816 C CA . ALA B 1 20 ? -1.466 3.051 -5.855 1 97.88 20 ALA B CA 1
ATOM 817 C C . ALA B 1 20 ? -1.807 4.039 -6.969 1 97.88 20 ALA B C 1
ATOM 819 O O . ALA B 1 20 ? -2.365 5.109 -6.707 1 97.88 20 ALA B O 1
ATOM 820 N N . GLU B 1 21 ? -1.566 3.715 -8.203 1 97.5 21 GLU B N 1
ATOM 821 C CA . GLU B 1 21 ? -1.895 4.559 -9.344 1 97.5 21 GLU B CA 1
ATOM 822 C C . GLU B 1 21 ? -3.404 4.707 -9.508 1 97.5 21 GLU B C 1
ATOM 824 O O . GLU B 1 21 ? -3.891 5.766 -9.898 1 97.5 21 GLU B O 1
ATOM 829 N N . LEU B 1 22 ? -4.051 3.676 -9.172 1 97.81 22 LEU B N 1
ATOM 830 C CA . LEU B 1 22 ? -5.504 3.67 -9.305 1 97.81 22 LEU B CA 1
ATOM 831 C C . LEU B 1 22 ? -6.168 4.18 -8.031 1 97.81 22 LEU B C 1
ATOM 833 O O . LEU B 1 22 ? -7.391 4.324 -7.98 1 97.81 22 LEU B O 1
ATOM 837 N N . GLU B 1 23 ? -5.379 4.426 -6.984 1 97.62 23 GLU B N 1
ATOM 838 C CA . GLU B 1 23 ? -5.832 4.887 -5.676 1 97.62 23 GLU B CA 1
ATOM 839 C C . GLU B 1 23 ? -6.836 3.914 -5.062 1 97.62 23 GLU B C 1
ATOM 841 O O . GLU B 1 23 ? -7.895 4.324 -4.586 1 97.62 23 GLU B O 1
ATOM 846 N N . LEU B 1 24 ? -6.484 2.633 -5.145 1 97.69 24 LEU B N 1
ATOM 847 C CA . LEU B 1 24 ? -7.281 1.559 -4.566 1 97.69 24 LEU B CA 1
ATOM 848 C C . LEU B 1 24 ? -6.512 0.846 -3.459 1 97.69 24 LEU B C 1
ATOM 850 O O . LEU B 1 24 ? -5.316 0.588 -3.596 1 97.69 24 LEU B O 1
ATOM 854 N N . THR B 1 25 ? -7.188 0.577 -2.332 1 97 25 THR B N 1
ATOM 855 C CA . THR B 1 25 ? -6.645 -0.339 -1.334 1 97 25 THR B CA 1
ATOM 856 C C . THR B 1 25 ? -6.828 -1.788 -1.774 1 97 25 THR B C 1
ATOM 858 O O . THR B 1 25 ? -7.602 -2.07 -2.691 1 97 25 THR B O 1
ATOM 861 N N . HIS B 1 26 ? -6.078 -2.703 -1.146 1 97.94 26 HIS B N 1
ATOM 862 C CA . HIS B 1 26 ? -6.293 -4.121 -1.408 1 97.94 26 HIS B CA 1
ATOM 863 C C . HIS B 1 26 ? -7.766 -4.492 -1.255 1 97.94 26 HIS B C 1
ATOM 865 O O . HIS B 1 26 ? -8.336 -5.172 -2.113 1 97.94 26 HIS B O 1
ATOM 871 N N . LYS B 1 27 ? -8.367 -3.977 -0.248 1 97.19 27 LYS B N 1
ATOM 872 C CA . LYS B 1 27 ? -9.758 -4.293 0.055 1 97.19 27 LYS B CA 1
ATOM 873 C C . LYS B 1 27 ? -10.688 -3.809 -1.054 1 97.19 27 LYS B C 1
ATOM 875 O O . LYS B 1 27 ? -11.562 -4.547 -1.508 1 97.19 27 LYS B O 1
ATOM 880 N N . GLU B 1 28 ? -10.531 -2.582 -1.443 1 96.94 28 GLU B N 1
ATOM 881 C CA . GLU B 1 28 ? -11.383 -2.004 -2.48 1 96.94 28 GLU B CA 1
ATOM 882 C C . GLU B 1 28 ? -11.211 -2.744 -3.805 1 96.94 28 GLU B C 1
ATOM 884 O O . GLU B 1 28 ? -12.195 -3.057 -4.477 1 96.94 28 GLU B O 1
ATOM 889 N N . PHE B 1 29 ? -9.984 -2.998 -4.164 1 98.5 29 PHE B N 1
ATOM 890 C CA . PHE B 1 29 ? -9.711 -3.721 -5.398 1 98.5 29 PHE B CA 1
ATOM 891 C C . PHE B 1 29 ? -10.367 -5.098 -5.375 1 98.5 29 PHE B C 1
ATOM 893 O O . PHE B 1 29 ? -11.031 -5.492 -6.336 1 98.5 29 PHE B O 1
ATOM 900 N N . CYS B 1 30 ? -10.188 -5.828 -4.312 1 98.75 30 CYS B N 1
ATOM 901 C CA . CYS B 1 30 ? -10.742 -7.168 -4.168 1 98.75 30 CYS B CA 1
ATOM 902 C C . CYS B 1 30 ? -12.266 -7.145 -4.25 1 98.75 30 CYS B C 1
ATOM 904 O O . CYS B 1 30 ? -12.867 -7.988 -4.91 1 98.75 30 CYS B O 1
ATOM 906 N N . ALA B 1 31 ? -12.891 -6.18 -3.584 1 97.94 31 ALA B N 1
ATOM 907 C CA . ALA B 1 31 ? -14.352 -6.051 -3.596 1 97.94 31 ALA B CA 1
ATOM 908 C C . ALA B 1 31 ? -14.867 -5.77 -5.004 1 97.94 31 ALA B C 1
ATOM 910 O O . ALA B 1 31 ? -15.852 -6.363 -5.441 1 97.94 31 ALA B O 1
ATOM 911 N N . GLN B 1 32 ? -14.211 -4.988 -5.707 1 98.12 32 GLN B N 1
ATOM 912 C CA . GLN B 1 32 ? -14.641 -4.566 -7.039 1 98.12 32 GLN B CA 1
ATOM 913 C C . GLN B 1 32 ? -14.562 -5.723 -8.031 1 98.12 32 GLN B C 1
ATOM 915 O O . GLN B 1 32 ? -15.383 -5.812 -8.945 1 98.12 32 GLN B O 1
ATOM 920 N N . HIS B 1 33 ? -13.609 -6.633 -7.762 1 98.44 33 HIS B N 1
ATOM 921 C CA . HIS B 1 33 ? -13.359 -7.66 -8.766 1 98.44 33 HIS B CA 1
ATOM 922 C C . HIS B 1 33 ? -13.664 -9.047 -8.219 1 98.44 33 HIS B C 1
ATOM 924 O O . HIS B 1 33 ? -13.312 -10.055 -8.844 1 98.44 33 HIS B O 1
ATOM 930 N N . GLU B 1 34 ? -14.258 -9.156 -7.066 1 98 34 GLU B N 1
ATOM 931 C CA . GLU B 1 34 ? -14.68 -10.422 -6.465 1 98 34 GLU B CA 1
ATOM 932 C C . GLU B 1 34 ? -13.5 -11.367 -6.277 1 98 34 GLU B C 1
ATOM 934 O O . GLU B 1 34 ? -13.555 -12.523 -6.699 1 98 34 GLU B O 1
ATOM 939 N N . ILE B 1 35 ? -12.477 -10.812 -5.641 1 98.62 35 ILE B N 1
ATOM 940 C CA . ILE B 1 35 ? -11.281 -11.57 -5.289 1 98.62 35 ILE B CA 1
ATOM 941 C C . ILE B 1 35 ? -11.133 -11.641 -3.771 1 98.62 35 ILE B C 1
ATOM 943 O O . ILE B 1 35 ? -11.203 -10.617 -3.09 1 98.62 35 ILE B O 1
ATOM 947 N N . PRO B 1 36 ? -10.953 -12.859 -3.268 1 98.69 36 PRO B N 1
ATOM 948 C CA . PRO B 1 36 ? -10.672 -12.93 -1.832 1 98.69 36 PRO B CA 1
ATOM 949 C C . PRO B 1 36 ? -9.359 -12.25 -1.451 1 98.69 36 PRO B C 1
ATOM 951 O O . PRO B 1 36 ? -8.359 -12.398 -2.152 1 98.69 36 PRO B O 1
ATOM 954 N N . LEU B 1 37 ? -9.414 -11.492 -0.34 1 98.38 37 LEU B N 1
ATOM 955 C CA . LEU B 1 37 ? -8.25 -10.742 0.114 1 98.38 37 LEU B CA 1
ATOM 956 C C . LEU B 1 37 ? -7.062 -11.68 0.332 1 98.38 37 LEU B C 1
ATOM 958 O O . LEU B 1 37 ? -5.918 -11.312 0.04 1 98.38 37 LEU B O 1
ATOM 962 N N . SER B 1 38 ? -7.293 -12.852 0.876 1 98.25 38 SER B N 1
ATOM 963 C CA . SER B 1 38 ? -6.23 -13.82 1.124 1 98.25 38 SER B CA 1
ATOM 964 C C . SER B 1 38 ? -5.539 -14.227 -0.173 1 98.25 38 SER B C 1
ATOM 966 O O . SER B 1 38 ? -4.324 -14.43 -0.198 1 98.25 38 SER B O 1
ATOM 968 N N . ARG B 1 39 ? -6.246 -14.312 -1.237 1 98.38 39 ARG B N 1
ATOM 969 C CA . ARG B 1 39 ? -5.668 -14.703 -2.52 1 98.38 39 ARG B CA 1
ATOM 970 C C . ARG B 1 39 ? -4.75 -13.617 -3.062 1 98.38 39 ARG B C 1
ATOM 972 O O . ARG B 1 39 ? -3.656 -13.906 -3.553 1 98.38 39 ARG B O 1
ATOM 979 N N . LEU B 1 40 ? -5.258 -12.43 -2.984 1 98.56 40 LEU B N 1
ATOM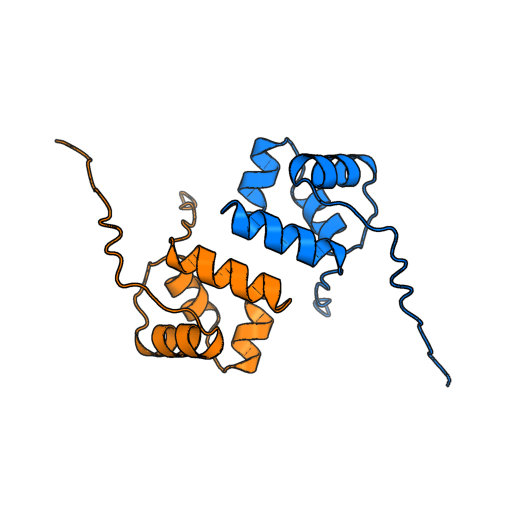 980 C CA . LEU B 1 40 ? -4.402 -11.32 -3.395 1 98.56 40 LEU B CA 1
ATOM 981 C C . LEU B 1 40 ? -3.119 -11.297 -2.568 1 98.56 40 LEU B C 1
ATOM 983 O O . LEU B 1 40 ? -2.023 -11.188 -3.121 1 98.56 40 LEU B O 1
ATOM 987 N N . SER B 1 41 ? -3.213 -11.398 -1.274 1 98.06 41 SER B N 1
ATOM 988 C CA . SER B 1 41 ? -2.062 -11.383 -0.378 1 98.06 41 SER B CA 1
ATOM 989 C C . SER B 1 41 ? -1.085 -12.508 -0.718 1 98.06 41 SER B C 1
ATOM 991 O O . SER B 1 41 ? 0.129 -12.297 -0.728 1 98.06 41 SER B O 1
ATOM 993 N N . GLU B 1 42 ? -1.638 -13.68 -0.982 1 97.94 42 GLU B N 1
ATOM 994 C CA . GLU B 1 42 ? -0.815 -14.836 -1.328 1 97.94 42 GLU B CA 1
ATOM 995 C C . GLU B 1 42 ? -0.075 -14.609 -2.645 1 97.94 42 GLU B C 1
ATOM 997 O O . GLU B 1 42 ? 1.066 -15.047 -2.803 1 97.94 42 GLU B O 1
ATOM 1002 N N . ILE B 1 43 ? -0.672 -13.984 -3.557 1 97.75 43 ILE B N 1
ATOM 1003 C CA . ILE B 1 43 ? -0.061 -13.695 -4.848 1 97.75 43 ILE B CA 1
ATOM 1004 C C . ILE B 1 43 ? 1.03 -12.641 -4.676 1 97.75 43 ILE B C 1
ATOM 1006 O O . ILE B 1 43 ? 2.117 -12.766 -5.246 1 97.75 43 ILE B O 1
ATOM 1010 N N . ILE B 1 44 ? 0.776 -11.656 -3.859 1 98 44 ILE B N 1
ATOM 1011 C CA . ILE B 1 44 ? 1.73 -10.586 -3.596 1 98 44 ILE B CA 1
ATOM 1012 C C . ILE B 1 44 ? 2.969 -11.156 -2.906 1 98 44 ILE B C 1
ATOM 1014 O O . ILE B 1 44 ? 4.098 -10.828 -3.279 1 98 44 ILE B O 1
ATOM 1018 N N . SER B 1 45 ? 2.756 -12.055 -2.016 1 97.12 45 SER B N 1
ATOM 1019 C CA . SER B 1 45 ? 3.859 -12.617 -1.245 1 97.12 45 SER B CA 1
ATOM 1020 C C . SER B 1 45 ? 4.512 -13.781 -1.983 1 97.12 45 SER B C 1
ATOM 1022 O O . SER B 1 45 ? 5.629 -14.188 -1.654 1 97.12 45 SER B O 1
ATOM 1024 N N . GLY B 1 46 ? 3.803 -14.367 -2.873 1 96.38 46 GLY B N 1
ATOM 1025 C CA . GLY B 1 46 ? 4.301 -15.5 -3.631 1 96.38 46 GLY B CA 1
ATOM 1026 C C . GLY B 1 46 ? 4.199 -16.812 -2.873 1 96.38 46 GLY B C 1
ATOM 1027 O O . GLY B 1 46 ? 4.898 -17.781 -3.191 1 96.38 46 GLY B O 1
ATOM 1028 N N . THR B 1 47 ? 3.355 -16.844 -1.896 1 96.38 47 THR B N 1
ATOM 1029 C CA . THR B 1 47 ? 3.246 -18.047 -1.076 1 96.38 47 THR B CA 1
ATOM 1030 C C . THR B 1 47 ? 2.422 -19.125 -1.791 1 96.38 47 THR B C 1
ATOM 1032 O O . THR B 1 47 ? 2.631 -20.312 -1.579 1 96.38 47 THR B O 1
ATOM 1035 N N . ARG B 1 48 ? 1.437 -18.672 -2.6 1 95.81 48 ARG B N 1
ATOM 1036 C CA . ARG B 1 48 ? 0.632 -19.578 -3.426 1 95.81 48 ARG B CA 1
ATOM 1037 C C . ARG B 1 48 ? 0.461 -19.016 -4.836 1 95.81 48 ARG B C 1
ATOM 1039 O O . ARG B 1 48 ? 0.409 -17.797 -5.023 1 95.81 48 ARG B O 1
ATOM 1046 N N . LYS B 1 49 ? 0.343 -19.844 -5.785 1 92.31 49 LYS B N 1
ATOM 1047 C CA . LYS B 1 49 ? 0.292 -19.422 -7.18 1 92.31 49 LYS B CA 1
ATOM 1048 C C . LYS B 1 49 ? -1.071 -18.828 -7.527 1 92.31 49 LYS B C 1
ATOM 1050 O O . LYS B 1 49 ? -1.163 -17.891 -8.312 1 92.31 49 LYS B O 1
ATOM 1055 N N . ASN B 1 50 ? -2.17 -19.391 -7.016 1 96 50 ASN B N 1
ATOM 1056 C CA . ASN B 1 50 ? -3.531 -18.922 -7.27 1 96 50 ASN B CA 1
ATOM 1057 C C . ASN B 1 50 ? -3.734 -18.547 -8.734 1 96 50 ASN B C 1
ATOM 1059 O O . ASN B 1 50 ? -4.191 -17.438 -9.039 1 96 50 ASN B O 1
ATOM 1063 N N . ARG B 1 51 ? -3.49 -19.516 -9.578 1 96.5 51 ARG B N 1
ATOM 1064 C CA . ARG B 1 51 ? -3.395 -19.25 -11.008 1 96.5 51 ARG B CA 1
ATOM 1065 C C . ARG B 1 51 ? -4.625 -18.5 -11.508 1 96.5 51 ARG B C 1
ATOM 1067 O O . ARG B 1 51 ? -4.508 -17.547 -12.289 1 96.5 51 ARG B O 1
ATOM 1074 N N . LYS B 1 52 ? -5.805 -18.984 -11.094 1 97.19 52 LYS B N 1
ATOM 1075 C CA . LYS B 1 52 ? -7.035 -18.344 -11.547 1 97.19 52 LYS B CA 1
ATOM 1076 C C . LYS B 1 52 ? -7.066 -16.859 -11.148 1 97.19 52 LYS B C 1
ATOM 1078 O O . LYS B 1 52 ? -7.238 -15.992 -12 1 97.19 52 LYS B O 1
ATOM 1083 N N . TYR B 1 53 ? -6.844 -16.578 -9.898 1 98.25 53 TYR B N 1
ATOM 1084 C CA . TYR B 1 53 ? -6.914 -15.203 -9.406 1 98.25 53 TYR B CA 1
ATOM 1085 C C . TYR B 1 53 ? -5.719 -14.398 -9.891 1 98.25 53 TYR B C 1
ATOM 1087 O O . TYR B 1 53 ? -5.836 -13.19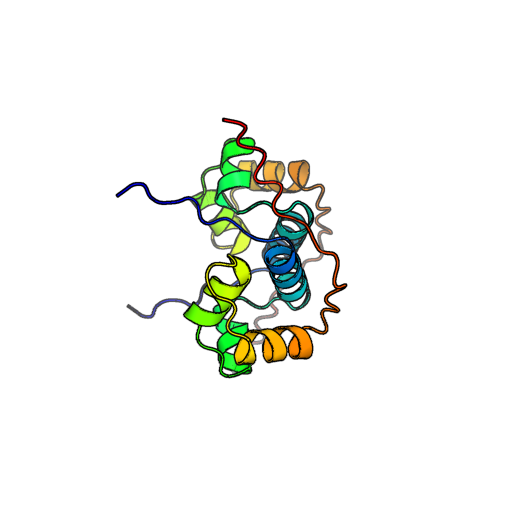5 -10.141 1 98.25 53 TYR B O 1
ATOM 1095 N N . ARG B 1 54 ? -4.617 -15.039 -9.969 1 98 54 ARG B N 1
ATOM 1096 C CA . ARG B 1 54 ? -3.439 -14.367 -10.516 1 98 54 ARG B CA 1
ATOM 1097 C C . ARG B 1 54 ? -3.719 -13.828 -11.914 1 98 54 ARG B C 1
ATOM 1099 O O . ARG B 1 54 ? -3.432 -12.664 -12.203 1 98 54 ARG B O 1
ATOM 1106 N N . ASP B 1 55 ? -4.227 -14.703 -12.75 1 97.31 55 ASP B N 1
ATOM 1107 C CA . ASP B 1 55 ? -4.531 -14.289 -14.117 1 97.31 55 ASP B CA 1
ATOM 1108 C C . ASP B 1 55 ? -5.531 -13.133 -14.133 1 97.31 55 ASP B C 1
ATOM 1110 O O . ASP B 1 55 ? -5.383 -12.18 -14.898 1 97.31 55 ASP B O 1
ATOM 1114 N N . LYS B 1 56 ? -6.496 -13.25 -13.352 1 98.25 56 LYS B N 1
ATOM 1115 C CA . LYS B 1 56 ? -7.512 -12.203 -13.242 1 98.25 56 LYS B CA 1
ATOM 1116 C C . LYS B 1 56 ? -6.895 -10.883 -12.789 1 98.25 56 LYS B C 1
ATOM 1118 O O . LYS B 1 56 ? -7.156 -9.836 -13.383 1 98.25 56 LYS B O 1
ATOM 1123 N N . ILE B 1 57 ? -6.043 -10.914 -11.805 1 98.44 57 ILE B N 1
ATOM 1124 C CA . ILE B 1 57 ? -5.41 -9.727 -11.25 1 98.44 57 ILE B CA 1
ATOM 1125 C C . ILE B 1 57 ? -4.523 -9.07 -12.305 1 98.44 57 ILE B C 1
ATOM 1127 O O . ILE B 1 57 ? -4.574 -7.855 -12.5 1 98.44 57 ILE B O 1
ATOM 1131 N N . LEU B 1 58 ? -3.76 -9.883 -13 1 97.81 58 LEU B N 1
ATOM 1132 C CA . LEU B 1 58 ? -2.879 -9.359 -14.039 1 97.81 58 LEU B CA 1
ATOM 1133 C C . LEU B 1 58 ? -3.682 -8.68 -15.141 1 97.81 58 LEU B C 1
ATOM 1135 O O . LEU B 1 58 ? -3.283 -7.625 -15.641 1 97.81 58 LEU B O 1
ATOM 1139 N N . ARG B 1 59 ? -4.785 -9.297 -15.484 1 97.56 59 ARG B N 1
ATOM 1140 C CA . ARG B 1 59 ? -5.645 -8.75 -16.531 1 97.56 59 ARG B CA 1
ATOM 1141 C C . ARG B 1 59 ? -6.273 -7.43 -16.078 1 97.56 59 ARG B C 1
ATOM 1143 O O . ARG B 1 59 ? -6.219 -6.438 -16.812 1 97.56 59 ARG B O 1
ATOM 1150 N N . GLU B 1 60 ? -6.875 -7.398 -14.891 1 98.06 60 GLU B N 1
ATOM 1151 C CA . GLU B 1 60 ? -7.578 -6.219 -14.391 1 98.06 60 GLU B CA 1
ATOM 1152 C C . GLU B 1 60 ? -6.621 -5.043 -14.203 1 98.06 60 GLU B C 1
ATOM 1154 O O . GLU B 1 60 ? -7.004 -3.889 -14.406 1 98.06 60 GLU B O 1
ATOM 1159 N N . LEU B 1 61 ? -5.383 -5.355 -13.844 1 98.12 61 LEU B N 1
ATOM 1160 C CA . LEU B 1 61 ? -4.41 -4.305 -13.57 1 98.12 61 LEU B CA 1
ATOM 1161 C C . LEU B 1 61 ? -3.541 -4.039 -14.797 1 98.12 61 LEU B C 1
ATOM 1163 O O . LEU B 1 61 ? -2.674 -3.166 -14.773 1 98.12 61 LEU B O 1
ATOM 1167 N N . GLU B 1 62 ? -3.783 -4.781 -15.812 1 97.19 62 GLU B N 1
ATOM 1168 C CA . GLU B 1 62 ? -3.059 -4.621 -17.062 1 97.19 62 GLU B CA 1
ATOM 1169 C C . GLU B 1 62 ? -1.55 -4.711 -16.844 1 97.19 62 GLU B C 1
ATOM 1171 O O . GLU B 1 62 ? -0.798 -3.857 -17.328 1 97.19 62 GLU B O 1
ATOM 1176 N N . ILE B 1 63 ? -1.153 -5.688 -16.062 1 96.56 63 ILE B N 1
ATOM 1177 C CA . ILE B 1 63 ? 0.258 -5.961 -15.805 1 96.56 63 ILE B CA 1
ATOM 1178 C C . ILE B 1 63 ? 0.754 -7.039 -16.766 1 96.56 63 ILE B C 1
ATOM 1180 O O . ILE B 1 63 ? 0.145 -8.102 -16.891 1 96.56 63 ILE B O 1
ATOM 1184 N N . GLU B 1 64 ? 1.776 -6.75 -17.531 1 87.81 64 GLU B N 1
ATOM 1185 C CA . GLU B 1 64 ? 2.375 -7.734 -18.422 1 87.81 64 GLU B CA 1
ATOM 1186 C C . GLU B 1 64 ? 3.49 -8.508 -17.719 1 87.81 64 GLU B C 1
ATOM 1188 O O . GLU B 1 64 ? 4.363 -7.91 -17.078 1 87.81 64 GLU B O 1
ATOM 1193 N N . GLU B 1 65 ? 3.197 -9.617 -17.359 1 75 65 GLU B N 1
ATOM 1194 C CA . GLU B 1 65 ? 4.234 -10.43 -16.734 1 75 65 GLU B CA 1
ATOM 1195 C C . GLU B 1 65 ? 5.352 -10.75 -17.719 1 75 65 GLU B C 1
ATOM 1197 O O . GLU B 1 65 ? 5.094 -11.273 -18.812 1 75 65 GLU B O 1
ATOM 1202 N N . GLU B 1 66 ? 6.207 -9.914 -17.797 1 61.69 66 GLU B N 1
ATOM 1203 C CA . GLU B 1 66 ? 7.332 -10.422 -18.578 1 61.69 66 GLU B CA 1
ATOM 1204 C C . GLU B 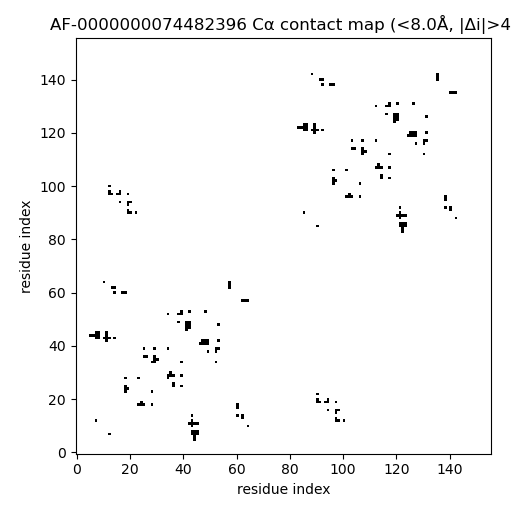1 66 ? 7.965 -11.633 -17.891 1 61.69 66 GLU B C 1
ATOM 1206 O O . GLU B 1 66 ? 8.07 -11.68 -16.672 1 61.69 66 GLU B O 1
ATOM 1211 N N . ASP B 1 67 ? 7.715 -12.797 -18.422 1 51.97 67 ASP B N 1
ATOM 1212 C CA . ASP B 1 67 ? 8.344 -14.047 -18.016 1 51.97 67 ASP B CA 1
ATOM 1213 C C . ASP B 1 67 ? 9.758 -13.805 -17.484 1 51.97 67 ASP B C 1
ATOM 1215 O O . ASP B 1 67 ? 10.594 -14.711 -17.484 1 51.97 67 ASP B O 1
ATOM 1219 N N . GLN B 1 68 ? 10.031 -12.703 -16.906 1 55.19 68 GLN B N 1
ATOM 1220 C CA . GLN B 1 68 ? 11.445 -12.734 -16.531 1 55.19 68 GLN B CA 1
ATOM 1221 C C . GLN B 1 68 ? 11.68 -13.641 -15.336 1 55.19 68 GLN B C 1
ATOM 1223 O O . GLN B 1 68 ? 10.992 -13.516 -14.312 1 55.19 68 GLN B O 1
ATOM 1228 N N . PRO B 1 69 ? 12.172 -14.836 -15.594 1 47.78 69 PRO B N 1
ATOM 1229 C CA . PRO B 1 69 ? 12.516 -15.766 -14.516 1 47.78 69 PRO B CA 1
ATOM 1230 C C . PRO B 1 69 ? 13.273 -15.094 -13.375 1 47.78 69 PRO B C 1
ATOM 1232 O O . PRO B 1 69 ? 14.352 -14.531 -13.586 1 47.78 69 PRO B O 1
ATOM 1235 N N . HIS B 1 70 ? 12.789 -14.188 -12.734 1 47.38 70 HIS B N 1
ATOM 1236 C CA . HIS B 1 70 ? 13.672 -13.875 -11.617 1 47.38 70 HIS B CA 1
ATOM 1237 C C . HIS B 1 70 ? 13.977 -15.125 -10.797 1 47.38 70 HIS B C 1
ATOM 1239 O O . HIS B 1 70 ? 13.062 -15.773 -10.281 1 47.38 70 HIS B O 1
ATOM 1245 N N . ALA B 1 71 ? 14.93 -16.047 -11.266 1 42.81 71 ALA B N 1
ATOM 1246 C CA . ALA B 1 71 ? 15.461 -17.188 -10.516 1 42.81 71 ALA B CA 1
ATOM 1247 C C . ALA B 1 71 ? 15.711 -16.812 -9.062 1 42.81 71 ALA B C 1
ATOM 1249 O O . ALA B 1 71 ? 16.312 -15.781 -8.773 1 42.81 71 ALA B O 1
ATOM 1250 N N . GLY B 1 72 ? 14.914 -17.125 -8.078 1 42.59 72 GLY B N 1
ATOM 1251 C CA . GLY B 1 72 ? 15.297 -17.219 -6.676 1 42.59 72 GLY B CA 1
ATOM 1252 C C . GLY B 1 72 ? 16.688 -17.797 -6.477 1 42.59 72 GLY B C 1
ATOM 1253 O O . GLY B 1 72 ? 16.906 -18.984 -6.68 1 42.59 72 GLY B O 1
ATOM 1254 N N . GLN B 1 73 ? 17.75 -17.172 -6.859 1 38.97 73 GLN B N 1
ATOM 1255 C CA . GLN B 1 73 ? 19.078 -17.672 -6.508 1 38.97 73 GLN B CA 1
ATOM 1256 C C . GLN B 1 73 ? 19.141 -18.078 -5.035 1 38.97 73 GLN B C 1
ATOM 1258 O O . GLN B 1 73 ? 19.016 -17.234 -4.148 1 38.97 73 GLN B O 1
ATOM 1263 N N . MET B 1 74 ? 18.578 -19.312 -4.645 1 40.06 74 MET B N 1
ATOM 1264 C CA . MET B 1 74 ? 19.016 -19.922 -3.398 1 40.06 74 MET B CA 1
ATOM 1265 C C . MET B 1 74 ? 20.531 -20.047 -3.355 1 40.06 74 MET B C 1
ATOM 1267 O O . MET B 1 74 ? 21.109 -20.875 -4.066 1 40.06 74 MET B O 1
ATOM 1271 N N . GLN B 1 75 ? 21.297 -19.031 -3.422 1 38.53 75 GLN B N 1
ATOM 1272 C CA . GLN B 1 75 ? 22.703 -19.328 -3.172 1 38.53 75 GLN B CA 1
ATOM 1273 C C . GLN B 1 75 ? 22.906 -19.891 -1.766 1 38.53 75 GLN B C 1
ATOM 1275 O O . GLN B 1 75 ? 24.047 -20.047 -1.312 1 38.53 75 GLN B O 1
ATOM 1280 N N . HIS B 1 76 ? 21.938 -20.344 -0.844 1 39.0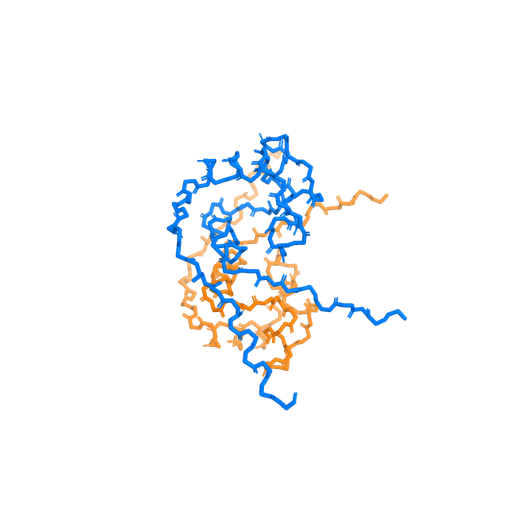6 76 HIS B N 1
ATOM 1281 C CA . HIS B 1 76 ? 22.734 -20.828 0.276 1 39.06 76 HIS B CA 1
ATOM 1282 C C . HIS B 1 76 ? 23.562 -22.047 -0.122 1 39.06 76 HIS B C 1
ATOM 1284 O O . HIS B 1 76 ? 23 -23.062 -0.549 1 39.06 76 HIS B O 1
ATOM 1290 N N . VAL B 1 77 ? 24.906 -22 -0.542 1 36.56 77 VAL B N 1
ATOM 1291 C CA . VAL B 1 77 ? 26.078 -22.875 -0.486 1 36.56 77 VAL B CA 1
ATOM 1292 C C . VAL B 1 77 ? 26.172 -23.516 0.891 1 36.56 77 VAL B C 1
ATOM 1294 O O . VAL B 1 77 ? 26.141 -22.828 1.914 1 36.56 77 VAL B O 1
ATOM 1297 N N . GLY B 1 78 ? 25.578 -24.75 1.13 1 24.73 78 GLY B N 1
ATOM 1298 C CA . GLY B 1 78 ? 26.469 -25.719 1.73 1 24.73 78 GLY B CA 1
ATOM 1299 C C . GLY B 1 78 ? 27.547 -26.219 0.777 1 24.73 78 GLY B C 1
ATOM 1300 O O . GLY B 1 78 ? 27.375 -26.156 -0.443 1 24.73 78 GLY B O 1
#

Organism: Parageobacillus thermoglucosidasius (NCBI:txid1426)

Nearest PDB structures (foldseek):
  4yg1-assembly1_C  TM=7.173E-01  e=1.590E-01  Escherichia coli K-12
  4z59-assembly1_A  TM=7.525E-01  e=3.809E-01  Escherichia coli K-12
  3ivp-assembly2_C  TM=6.497E-01  e=3.809E-01  Clostridioides difficile 630
  3dnv-assembly1_B  TM=6.577E-01  e=4.315E-01  Escherichia coli K-12
  5k98-assembly1_P  TM=6.583E-01  e=5.204E-01  Escherichia coli MP020980.2

Sequence (156 aa):
MSVRKQRVTPLGWKIKRRLAELELTHKEFCAQHEIPLSRLSEIISGTRKNRKYRDKILRELEIEEEDQPHAGQMQHVGMSVRKQRVTPLGWKIKRRLAELELTHKEFCAQHEIPLSRLSEIISGTRKNRKYRDKILRELEIEEEDQPHAGQMQHVG

pLDDT: mean 85.4, std 21.63, range [24.73, 98.75]